Protein AF-A0A7S2K5E0-F1 (afdb_monomer_lite)

Secondary structure (DSSP, 8-state):
-HHHHHHHHHHHHHHHHHHHHHHSSSS-------SSS----------HHHHHHHHHHHHHHHHHHHHHHHHHHHHHHH--GGGHHHHHHHHHHHHHHHHHHT-HHHHHHHHHHHHHHHHHHHHTT-

Sequence (126 aa):
DMEEKRRKSTQLRETFAIEEAKNEDTADMNDSEGTKSILKNKNSLPPVKKEEEEIKSRKHYLFAVSAFQTARGVYEKLNKKEYEDELADVLHHLGICNKALGNRKEALQFFEQELKMISKMRKEGR

Structure (mmCIF, N/CA/C/O backbone):
data_AF-A0A7S2K5E0-F1
#
_entry.id   AF-A0A7S2K5E0-F1
#
loop_
_atom_site.group_PDB
_atom_site.id
_atom_site.type_symbol
_atom_site.label_atom_id
_atom_site.label_alt_id
_atom_site.label_comp_id
_atom_site.label_asym_id
_atom_site.label_entity_id
_atom_site.label_seq_id
_atom_site.pdbx_PDB_ins_code
_atom_site.Cartn_x
_atom_site.Cartn_y
_atom_site.Cartn_z
_atom_site.occupancy
_atom_site.B_iso_or_equiv
_atom_site.auth_seq_id
_atom_site.auth_comp_id
_atom_site.auth_asym_id
_atom_site.auth_atom_id
_atom_site.pdbx_PDB_model_num
ATOM 1 N N . ASP A 1 1 ? 6.535 -2.870 39.404 1.00 53.56 1 ASP A N 1
ATOM 2 C CA . ASP A 1 1 ? 5.125 -2.981 39.790 1.00 53.56 1 ASP A CA 1
ATOM 3 C C . ASP A 1 1 ? 4.257 -3.194 38.547 1.00 53.56 1 ASP A C 1
ATOM 5 O O . ASP A 1 1 ? 4.313 -2.399 37.612 1.00 53.56 1 ASP A O 1
ATOM 9 N N . MET A 1 2 ? 3.582 -4.341 38.451 1.00 45.28 2 MET A N 1
ATOM 10 C CA . MET A 1 2 ? 2.801 -4.739 37.264 1.00 45.28 2 MET A CA 1
ATOM 11 C C . MET A 1 2 ? 1.411 -4.097 37.245 1.00 45.28 2 MET A C 1
ATOM 13 O O . MET A 1 2 ? 0.811 -3.949 36.178 1.00 45.28 2 MET A O 1
ATOM 17 N N . GLU A 1 3 ? 0.913 -3.694 38.411 1.00 54.16 3 GLU A N 1
ATOM 18 C CA . GLU A 1 3 ? -0.410 -3.101 38.561 1.00 54.16 3 GLU A CA 1
ATOM 19 C C . GLU A 1 3 ? -0.418 -1.651 38.068 1.00 54.16 3 GLU A C 1
ATOM 21 O O . GLU A 1 3 ? -1.317 -1.240 37.335 1.00 54.16 3 GLU A O 1
ATOM 26 N N . GLU A 1 4 ? 0.659 -0.913 38.336 1.00 51.38 4 GLU A N 1
ATOM 27 C CA . GLU A 1 4 ? 0.853 0.449 37.841 1.00 51.38 4 GLU A CA 1
ATOM 28 C C . GLU A 1 4 ? 0.962 0.501 36.306 1.00 51.38 4 GLU A C 1
ATOM 30 O O . GLU A 1 4 ? 0.393 1.384 35.663 1.00 51.38 4 GLU A O 1
ATOM 35 N N . LYS A 1 5 ? 1.616 -0.495 35.687 1.00 54.84 5 LYS A N 1
ATOM 36 C CA . LYS A 1 5 ? 1.680 -0.623 34.219 1.00 54.84 5 LYS A CA 1
ATOM 37 C C . LYS A 1 5 ? 0.312 -0.913 33.603 1.00 54.84 5 LYS A C 1
ATOM 39 O O . LYS A 1 5 ? 0.008 -0.393 32.531 1.00 54.84 5 LYS A O 1
ATOM 44 N N . ARG A 1 6 ? -0.522 -1.719 34.272 1.00 55.91 6 ARG A N 1
ATOM 45 C CA . ARG A 1 6 ? -1.898 -1.986 33.828 1.00 55.91 6 ARG A CA 1
ATOM 46 C C . ARG A 1 6 ? -2.766 -0.740 33.953 1.00 55.91 6 ARG A C 1
ATOM 48 O O . ARG A 1 6 ? -3.415 -0.388 32.979 1.00 55.91 6 ARG A O 1
ATOM 55 N N . ARG A 1 7 ? -2.699 -0.028 35.082 1.00 58.78 7 ARG A N 1
ATOM 56 C CA . ARG A 1 7 ? -3.445 1.225 35.294 1.00 58.78 7 ARG A CA 1
ATOM 57 C C . ARG A 1 7 ? -3.078 2.295 34.264 1.00 58.78 7 ARG A C 1
ATOM 59 O O . ARG A 1 7 ? -3.975 2.854 33.644 1.00 58.78 7 ARG A O 1
ATOM 66 N N . LYS A 1 8 ? -1.781 2.499 34.000 1.00 55.72 8 LYS A N 1
ATOM 67 C CA . LYS A 1 8 ? -1.308 3.443 32.969 1.00 55.72 8 LYS A CA 1
ATOM 68 C C . LYS A 1 8 ? -1.747 3.038 31.557 1.00 55.72 8 LYS A C 1
ATOM 70 O O . LYS A 1 8 ? -2.095 3.901 30.764 1.00 55.72 8 LYS A O 1
ATOM 75 N N . SER A 1 9 ? -1.777 1.739 31.250 1.00 47.28 9 SER A N 1
ATOM 76 C CA . SER A 1 9 ? -2.255 1.218 29.958 1.00 47.28 9 SER A CA 1
ATOM 77 C C . SER A 1 9 ? -3.765 1.407 29.766 1.00 47.28 9 SER A C 1
ATOM 79 O O . SER A 1 9 ? -4.208 1.773 28.680 1.00 47.28 9 SER A O 1
ATOM 81 N N . THR A 1 10 ? -4.559 1.204 30.822 1.00 59.25 10 THR A N 1
ATOM 82 C CA . THR A 1 10 ? -6.009 1.435 30.794 1.00 59.25 10 THR A CA 1
ATOM 83 C C . THR A 1 10 ? -6.329 2.920 30.652 1.00 59.25 10 THR A C 1
ATOM 85 O O . THR A 1 10 ? -7.099 3.280 29.768 1.00 59.25 10 THR A O 1
ATOM 88 N N . GLN A 1 11 ? -5.663 3.787 31.424 1.00 55.34 11 GLN A N 1
ATOM 89 C CA . GLN A 1 11 ? -5.822 5.239 31.293 1.00 55.34 11 GLN A CA 1
ATOM 90 C C . GLN A 1 11 ? -5.450 5.734 29.895 1.00 55.34 11 GLN A C 1
ATOM 92 O O . GLN A 1 11 ? -6.184 6.534 29.331 1.00 55.34 11 GLN A O 1
ATOM 97 N N . LEU A 1 12 ? -4.371 5.215 29.301 1.00 55.44 12 LEU A N 1
ATOM 98 C CA . LEU A 1 12 ? -3.960 5.607 27.952 1.00 55.44 12 LEU A CA 1
ATOM 99 C C . LEU A 1 12 ? -4.987 5.197 26.880 1.00 55.44 12 LEU A C 1
ATOM 101 O O . LEU A 1 12 ? -5.172 5.913 25.901 1.00 55.44 12 LEU A O 1
ATOM 105 N N . ARG A 1 13 ? -5.672 4.060 27.063 1.00 56.97 13 ARG A N 1
ATOM 106 C CA . ARG A 1 13 ? -6.759 3.613 26.174 1.00 56.97 13 ARG A CA 1
ATOM 107 C C . ARG A 1 13 ? -8.009 4.470 26.317 1.00 56.97 13 ARG A C 1
ATOM 109 O O . ARG A 1 13 ? -8.598 4.838 25.307 1.00 56.97 13 ARG A O 1
ATOM 116 N N . GLU A 1 14 ? -8.390 4.794 27.549 1.00 56.41 14 GLU A N 1
ATOM 117 C CA . GLU A 1 14 ? -9.536 5.664 27.827 1.00 56.41 14 GLU A CA 1
ATOM 118 C C . GLU A 1 14 ? -9.317 7.064 27.247 1.00 56.41 14 GLU A C 1
ATOM 120 O O . GLU A 1 14 ? -10.219 7.616 26.623 1.00 56.41 14 GLU A O 1
ATOM 125 N N . THR A 1 15 ? -8.103 7.615 27.361 1.00 50.72 15 THR A N 1
ATOM 126 C CA . THR A 1 15 ? -7.785 8.921 26.771 1.00 50.72 15 THR A CA 1
ATOM 127 C C . THR A 1 15 ? -7.820 8.895 25.246 1.00 50.72 15 THR A C 1
ATOM 129 O O . THR A 1 15 ? -8.366 9.819 24.655 1.00 50.72 15 THR A O 1
ATOM 132 N N . PHE A 1 16 ? -7.311 7.831 24.610 1.00 50.41 16 PHE A N 1
ATOM 133 C CA . PHE A 1 16 ? -7.301 7.712 23.145 1.00 50.41 16 PHE A CA 1
ATOM 134 C C . PHE A 1 16 ? -8.718 7.581 22.567 1.00 50.41 16 PHE A C 1
ATOM 136 O O . PHE A 1 16 ? -9.036 8.214 21.566 1.00 50.41 16 PHE A O 1
ATOM 143 N N . ALA A 1 17 ? -9.593 6.821 23.235 1.00 48.25 17 ALA A N 1
ATOM 144 C CA . ALA A 1 17 ? -10.988 6.664 22.824 1.00 48.25 17 ALA A CA 1
ATOM 145 C C . ALA A 1 17 ? -11.789 7.975 22.944 1.00 48.25 17 ALA A C 1
ATOM 147 O O . ALA A 1 17 ? -12.656 8.257 22.120 1.00 48.25 17 ALA A O 1
ATOM 148 N N . ILE A 1 18 ? -11.483 8.803 23.951 1.00 50.62 18 ILE A N 1
ATOM 149 C CA . ILE A 1 18 ? -12.100 10.129 24.114 1.00 50.62 18 ILE A CA 1
ATOM 150 C C . ILE A 1 18 ? -11.583 11.116 23.054 1.00 50.62 18 ILE A C 1
ATOM 152 O O . ILE A 1 18 ? -12.321 12.013 22.648 1.00 50.62 18 ILE A O 1
ATOM 156 N N . GLU A 1 19 ? -10.334 10.976 22.608 1.00 43.81 19 GLU A N 1
ATOM 157 C CA . GLU A 1 19 ? -9.744 11.825 21.568 1.00 43.81 19 GLU A CA 1
ATOM 158 C C . GLU A 1 19 ? -10.270 11.473 20.165 1.00 43.81 19 GLU A C 1
ATOM 160 O O . GLU A 1 19 ? -10.567 12.379 19.389 1.00 43.81 19 GLU A O 1
ATOM 165 N N . GLU A 1 20 ? -10.485 10.185 19.868 1.00 51.53 20 GLU A N 1
ATOM 166 C CA . GLU A 1 20 ? -11.162 9.740 18.636 1.00 51.53 20 GLU A CA 1
ATOM 167 C C . GLU A 1 20 ? -12.619 10.225 18.585 1.00 51.53 20 GLU 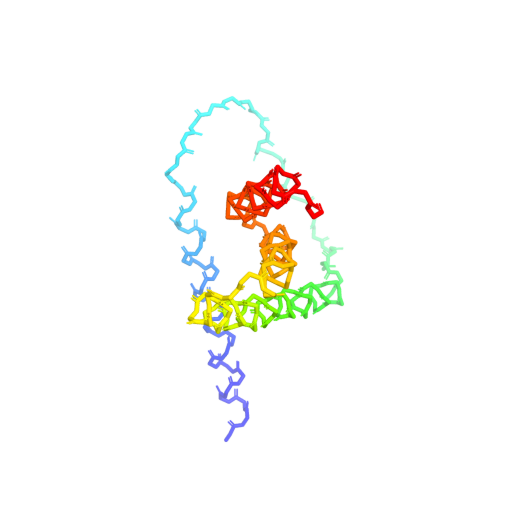A C 1
ATOM 169 O O . GLU A 1 20 ? -13.027 10.810 17.585 1.00 51.53 20 GLU A O 1
ATOM 174 N N . ALA A 1 21 ? -13.372 10.106 19.685 1.00 47.84 21 ALA A N 1
ATOM 175 C CA . ALA A 1 21 ? -14.769 10.548 19.738 1.00 47.84 21 ALA A CA 1
ATOM 176 C C . ALA A 1 21 ? -14.947 12.072 19.582 1.00 47.84 21 ALA A C 1
ATOM 178 O O . ALA A 1 21 ? -15.992 12.528 19.132 1.00 47.84 21 ALA A O 1
ATOM 179 N N . LYS A 1 22 ? -13.936 12.878 19.936 1.00 46.06 22 LYS A N 1
ATOM 180 C CA . LYS A 1 22 ? -13.970 14.344 19.761 1.00 46.06 22 LYS A CA 1
ATOM 181 C C . LYS A 1 22 ? -13.600 14.801 18.350 1.00 46.06 22 LYS A C 1
ATOM 183 O O . LYS A 1 22 ? -13.886 15.943 18.003 1.00 46.06 22 LYS A O 1
ATOM 188 N N . ASN A 1 23 ? -12.977 13.935 17.552 1.00 42.44 23 ASN A N 1
ATOM 189 C CA . ASN A 1 23 ? -12.587 14.238 16.175 1.00 42.44 23 ASN A CA 1
ATOM 190 C C . ASN A 1 23 ? -13.657 13.841 15.141 1.00 42.44 23 ASN A C 1
ATOM 192 O O . ASN A 1 23 ? -13.504 14.172 13.967 1.00 42.44 23 ASN A O 1
ATOM 196 N N . GLU A 1 24 ? -14.743 13.177 15.554 1.00 43.94 24 GLU A N 1
ATOM 197 C CA . GLU A 1 24 ? -15.856 12.786 14.671 1.00 43.94 24 GLU A CA 1
ATOM 198 C C . GLU A 1 24 ? -16.996 13.827 14.590 1.00 43.94 24 GLU A C 1
ATOM 200 O O . GLU A 1 24 ? -17.890 13.683 13.762 1.00 43.94 24 GLU A O 1
ATOM 205 N N . ASP A 1 25 ? -16.941 14.926 15.355 1.00 44.16 25 ASP A N 1
ATOM 206 C CA . ASP A 1 25 ? -18.032 15.919 15.441 1.00 44.16 25 ASP A CA 1
ATOM 207 C C . ASP A 1 25 ? -17.967 17.088 14.426 1.00 44.16 25 ASP A C 1
ATOM 209 O O . ASP A 1 25 ? -18.743 18.041 14.527 1.00 44.16 25 ASP A O 1
ATOM 213 N N . THR A 1 26 ? -17.105 17.052 13.401 1.00 42.88 26 THR A N 1
ATOM 214 C CA . THR A 1 26 ? -17.128 18.072 12.328 1.00 42.88 26 THR A CA 1
ATOM 215 C C . THR A 1 26 ? -16.956 17.489 10.925 1.00 42.88 26 THR A C 1
ATOM 217 O O . THR A 1 26 ? -15.913 17.678 10.303 1.00 42.88 26 THR A O 1
ATOM 220 N N . ALA A 1 27 ? -17.986 16.823 10.398 1.00 41.47 27 ALA A N 1
ATOM 221 C CA . ALA A 1 27 ? -18.326 16.885 8.971 1.00 41.47 27 ALA A CA 1
ATOM 222 C C . ALA A 1 27 ? -19.726 16.300 8.704 1.00 41.47 27 ALA A C 1
ATOM 224 O O . ALA A 1 27 ? -19.941 15.098 8.808 1.00 41.47 27 ALA A O 1
ATOM 225 N N . ASP A 1 28 ? -20.619 17.200 8.295 1.00 37.59 28 ASP A N 1
ATOM 226 C CA . ASP A 1 28 ? -21.833 16.997 7.500 1.00 37.59 28 ASP A CA 1
ATOM 227 C C . ASP A 1 28 ? -23.078 16.341 8.130 1.00 37.59 28 ASP A C 1
ATOM 229 O O . ASP A 1 28 ? -23.271 15.128 8.191 1.00 37.59 28 ASP A O 1
ATOM 233 N N . MET A 1 29 ? -24.012 17.237 8.470 1.00 37.69 29 MET A N 1
ATOM 234 C CA . MET A 1 29 ? -25.457 17.020 8.442 1.00 37.69 29 MET A CA 1
ATOM 235 C C . MET A 1 29 ? -25.905 16.462 7.079 1.00 37.69 29 MET A C 1
ATOM 237 O O . MET A 1 29 ? -25.636 17.085 6.055 1.00 37.69 29 MET A O 1
ATOM 241 N N . ASN A 1 30 ? -26.680 15.373 7.070 1.00 34.84 30 ASN A N 1
ATOM 242 C CA . ASN A 1 30 ? -28.021 15.373 6.468 1.00 34.84 30 ASN A CA 1
ATOM 243 C C . ASN A 1 30 ? -28.783 14.058 6.715 1.00 34.84 30 ASN A C 1
ATOM 245 O O . ASN A 1 30 ? -28.285 12.962 6.483 1.00 34.84 30 ASN A O 1
ATOM 249 N N . ASP A 1 31 ? -30.035 14.263 7.120 1.00 35.00 31 ASP A N 1
ATOM 250 C CA . ASP A 1 31 ? -31.205 13.392 7.049 1.00 35.00 31 ASP A CA 1
ATOM 251 C C . ASP A 1 31 ? -31.417 12.221 8.033 1.00 35.00 31 ASP A C 1
ATOM 253 O O . ASP A 1 31 ? -30.812 11.156 7.985 1.00 35.00 31 ASP A O 1
ATOM 257 N N . SER A 1 32 ? -32.501 12.429 8.795 1.00 34.16 32 SER A N 1
ATOM 258 C CA . SER A 1 32 ? -33.546 11.457 9.140 1.00 34.16 32 SER A CA 1
ATOM 259 C C . SER A 1 32 ? -33.400 10.665 10.448 1.00 34.16 32 SER A C 1
ATOM 261 O O . SER A 1 32 ? -32.820 9.589 10.525 1.00 34.16 32 SER A O 1
ATOM 263 N N . GLU A 1 33 ? -34.014 11.230 11.495 1.00 38.94 33 GLU A N 1
ATOM 264 C CA . GLU A 1 33 ? -34.925 10.565 12.452 1.00 38.94 33 GLU A CA 1
ATOM 265 C C . GLU A 1 33 ? -34.545 9.207 13.093 1.00 38.94 33 GLU A C 1
ATOM 267 O O . GLU A 1 33 ? -35.415 8.494 13.587 1.00 38.94 33 GLU A O 1
ATOM 272 N N . GLY A 1 34 ? -33.264 8.846 13.185 1.00 32.41 34 GLY A N 1
ATOM 273 C CA . GLY A 1 34 ? -32.860 7.540 13.729 1.00 32.41 34 GLY A CA 1
ATOM 274 C C . GLY A 1 34 ? -32.524 7.467 15.226 1.00 32.41 34 GLY A C 1
ATOM 275 O O . GLY A 1 34 ? -32.527 6.380 15.796 1.00 32.41 34 GLY A O 1
ATOM 276 N N . THR A 1 35 ? -32.203 8.574 15.904 1.00 35.72 35 THR A N 1
ATOM 277 C CA . THR A 1 35 ? -31.390 8.487 17.143 1.00 35.72 35 THR A CA 1
ATOM 278 C C . THR A 1 35 ? -32.103 8.843 18.452 1.00 35.72 35 THR A C 1
ATOM 280 O O . THR A 1 35 ? -31.462 8.920 19.499 1.00 35.72 35 THR A O 1
ATOM 283 N N . LYS A 1 36 ? -33.438 8.987 18.460 1.00 41.94 36 LYS A N 1
ATOM 284 C CA . LYS A 1 36 ? -34.222 9.243 19.696 1.00 41.94 36 LYS A CA 1
ATOM 285 C C . LYS A 1 36 ? -34.7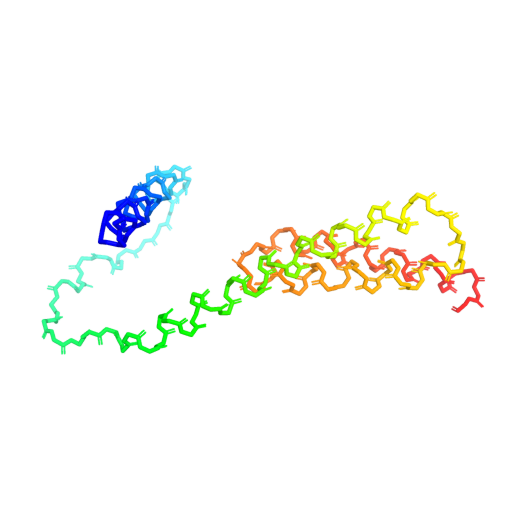89 8.002 20.405 1.00 41.94 36 LYS A C 1
ATOM 287 O O . LYS A 1 36 ? -35.517 8.119 21.387 1.00 41.94 36 LYS A O 1
ATOM 292 N N . SER A 1 37 ? -34.425 6.800 19.984 1.00 39.38 37 SER A N 1
ATOM 293 C CA . SER A 1 37 ? -34.658 5.551 20.721 1.00 39.38 37 SER A CA 1
ATOM 294 C C . SER A 1 37 ? -33.514 4.628 20.333 1.00 39.38 37 SER A C 1
ATOM 296 O O . SER A 1 37 ? -33.371 4.312 19.167 1.00 39.38 37 SER A O 1
ATOM 298 N N . ILE A 1 38 ? -32.587 4.252 21.208 1.00 40.97 38 ILE A N 1
ATOM 299 C CA . ILE A 1 38 ? -32.745 3.137 22.145 1.00 40.97 38 ILE A CA 1
AT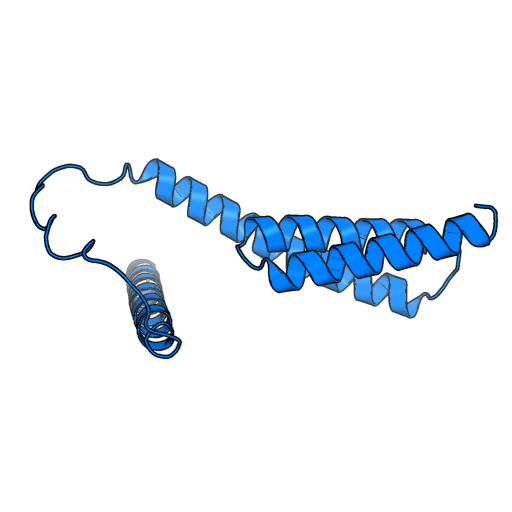OM 300 C C . ILE A 1 38 ? -31.675 3.329 23.245 1.00 40.97 38 ILE A C 1
ATOM 302 O O . ILE A 1 38 ? -30.637 2.682 23.276 1.00 40.97 38 ILE A O 1
ATOM 306 N N . LEU A 1 39 ? -31.926 4.233 24.197 1.00 38.81 39 LEU A N 1
ATOM 307 C CA . LEU A 1 39 ? -31.444 4.048 25.569 1.00 38.81 39 LEU A CA 1
ATOM 308 C C . LEU A 1 39 ? -32.480 3.168 26.268 1.00 38.81 39 LEU A C 1
ATOM 310 O O . LEU A 1 39 ? -33.417 3.693 26.863 1.00 38.81 39 LEU A O 1
ATOM 314 N N . LYS A 1 40 ? -32.365 1.843 26.125 1.00 42.78 40 LYS A N 1
ATOM 315 C CA . LYS A 1 40 ? -33.042 0.820 26.951 1.00 42.78 40 LYS A CA 1
ATOM 316 C C . LYS A 1 40 ? -32.631 -0.579 26.473 1.00 42.78 40 LYS A C 1
ATOM 318 O O . LYS A 1 40 ? -33.365 -1.216 25.734 1.00 42.78 40 LYS A O 1
ATOM 323 N N . ASN A 1 41 ? -31.486 -1.078 26.935 1.00 33.69 41 ASN A N 1
ATOM 324 C CA . ASN A 1 41 ? -31.425 -2.450 27.444 1.00 33.69 41 ASN A CA 1
ATOM 325 C C . ASN A 1 41 ? -30.197 -2.628 28.348 1.00 33.69 41 ASN A C 1
ATOM 327 O O . ASN A 1 41 ? -29.055 -2.572 27.902 1.00 33.69 41 ASN A O 1
ATOM 331 N N . LYS A 1 42 ? -30.460 -2.806 29.642 1.00 46.47 42 LYS A N 1
ATOM 332 C CA . LYS A 1 42 ? -29.487 -3.206 30.657 1.00 46.47 42 LYS A CA 1
ATOM 333 C C . LYS A 1 42 ? -29.325 -4.729 30.526 1.00 46.47 42 LYS A C 1
ATOM 335 O O . LYS A 1 42 ? -30.334 -5.420 30.570 1.00 46.47 42 LYS A O 1
ATOM 340 N N . ASN A 1 43 ? -28.089 -5.224 30.421 1.00 39.62 43 ASN A N 1
ATOM 341 C CA . ASN A 1 43 ? -27.680 -6.647 30.463 1.00 39.62 43 ASN A CA 1
ATOM 342 C C . ASN A 1 43 ? -27.528 -7.418 29.135 1.00 39.62 43 ASN A C 1
ATOM 344 O O . ASN A 1 43 ? -28.001 -8.543 29.002 1.00 39.62 43 ASN A O 1
ATOM 348 N N . SER A 1 44 ? -26.685 -6.926 28.231 1.00 42.59 44 SER A N 1
ATOM 349 C CA . SER A 1 44 ? -25.752 -7.834 27.553 1.00 42.59 44 SER A CA 1
ATOM 350 C C . SER A 1 44 ? -24.395 -7.151 27.462 1.00 42.59 44 SER A C 1
ATOM 352 O O . SER A 1 44 ? -24.212 -6.257 26.638 1.00 42.59 44 SER A O 1
ATOM 354 N N . LEU A 1 45 ? -23.447 -7.536 28.323 1.00 42.41 45 LEU A N 1
ATOM 355 C CA . LEU A 1 45 ? -22.042 -7.254 28.031 1.00 42.41 45 LEU A CA 1
ATOM 356 C C . LEU A 1 45 ? -21.775 -7.799 26.615 1.00 42.41 45 LEU A C 1
ATOM 358 O O . LEU A 1 45 ? -22.112 -8.967 26.374 1.00 42.41 45 LEU A O 1
ATOM 362 N N . PRO A 1 46 ? -21.194 -7.026 25.679 1.00 46.12 46 PRO A N 1
ATOM 363 C CA . PRO A 1 46 ? -20.600 -7.648 24.506 1.00 46.12 46 PRO A CA 1
ATOM 364 C C . PRO A 1 46 ? -19.616 -8.708 25.029 1.00 46.12 46 PRO A C 1
ATOM 366 O O . PRO A 1 46 ? -18.917 -8.459 26.016 1.00 46.12 46 PRO A O 1
ATOM 369 N N . PRO A 1 47 ? -19.621 -9.938 24.488 1.00 46.41 47 PRO A N 1
ATOM 370 C CA . PRO A 1 47 ? -18.802 -11.001 25.042 1.00 46.41 47 PRO A CA 1
ATOM 371 C C . PRO A 1 47 ? -17.345 -10.563 24.913 1.00 46.41 47 PRO A C 1
ATOM 373 O O . PRO A 1 47 ? -16.835 -10.485 23.802 1.00 46.41 47 PRO A O 1
ATOM 376 N N . VAL A 1 48 ? -16.692 -10.292 26.044 1.00 51.06 48 VAL A N 1
ATOM 377 C CA . VAL A 1 48 ? -15.304 -9.800 26.171 1.00 51.06 48 VAL A CA 1
ATOM 378 C C . VAL A 1 48 ? -14.324 -10.557 25.257 1.00 51.06 48 VAL A C 1
ATOM 380 O O . VAL A 1 48 ? -13.374 -9.990 24.737 1.00 51.06 48 VAL A O 1
ATOM 383 N N . LYS A 1 49 ? -14.616 -11.831 24.963 1.00 51.78 49 LYS A N 1
ATOM 384 C CA . LYS A 1 49 ? -13.884 -12.670 24.002 1.00 51.78 49 LYS A CA 1
ATOM 385 C C . LYS A 1 49 ? -13.848 -12.114 22.571 1.00 51.78 49 LYS A C 1
ATOM 387 O O . LYS A 1 49 ? -12.802 -12.173 21.940 1.00 51.78 49 LYS A O 1
ATOM 392 N N . LYS A 1 50 ? -14.959 -11.572 22.060 1.00 53.81 50 LYS A N 1
ATOM 393 C CA . LYS A 1 50 ? -15.014 -10.973 20.713 1.00 53.81 50 LYS A CA 1
ATOM 394 C C . LYS A 1 50 ? -14.152 -9.716 20.634 1.00 53.81 50 LYS A C 1
ATOM 396 O O . LYS A 1 50 ? -13.449 -9.525 19.652 1.00 53.81 50 LYS A O 1
ATOM 401 N N . GLU A 1 51 ? -14.164 -8.907 21.689 1.00 55.50 51 GLU A N 1
ATOM 402 C CA . GLU A 1 51 ? -13.363 -7.685 21.773 1.00 55.50 51 GLU A CA 1
ATOM 403 C C . GLU A 1 51 ? -11.863 -8.001 21.911 1.00 55.50 51 GLU A C 1
ATOM 405 O O . GLU A 1 51 ? -11.026 -7.390 21.250 1.00 55.50 51 GLU A O 1
ATOM 410 N N . GLU A 1 52 ? -11.495 -9.015 22.701 1.00 61.75 52 GLU A N 1
ATOM 411 C CA . GLU A 1 52 ? -10.110 -9.491 22.791 1.00 61.75 52 GLU A CA 1
ATOM 412 C C . GLU A 1 52 ? -9.589 -10.049 21.458 1.00 61.75 52 GLU A C 1
ATOM 414 O O . GLU A 1 52 ? -8.450 -9.761 21.075 1.00 61.75 52 GLU A O 1
ATOM 419 N N . GLU A 1 53 ? -10.407 -10.820 20.737 1.00 61.72 53 GLU A N 1
ATOM 420 C CA . GLU A 1 53 ? -10.081 -11.341 19.405 1.00 61.72 53 GLU A CA 1
ATOM 421 C C . GLU A 1 53 ? -9.939 -10.221 18.371 1.00 61.72 53 GLU A C 1
ATOM 423 O O . GLU A 1 53 ? -9.001 -10.244 17.571 1.00 61.72 53 GLU A O 1
ATOM 428 N N . GLU A 1 54 ? -10.801 -9.209 18.422 1.00 68.75 54 GLU A N 1
ATOM 429 C CA . GLU A 1 54 ? -10.749 -8.039 17.548 1.00 68.75 54 GLU A CA 1
ATOM 430 C C . GLU A 1 54 ? -9.507 -7.182 17.819 1.00 68.75 54 GLU A C 1
ATOM 432 O O . GLU A 1 54 ? -8.751 -6.872 16.896 1.00 68.75 54 GLU A O 1
ATOM 437 N N . ILE A 1 55 ? -9.210 -6.880 19.087 1.00 71.62 55 ILE A N 1
ATOM 438 C CA . ILE A 1 55 ? -7.986 -6.170 19.488 1.00 71.62 55 ILE A CA 1
ATOM 439 C C . ILE A 1 55 ? -6.750 -6.962 19.059 1.00 71.62 55 ILE A C 1
ATOM 441 O O . ILE A 1 55 ? -5.768 -6.382 18.583 1.00 71.62 55 ILE A O 1
ATOM 445 N N . LYS A 1 56 ? -6.770 -8.288 19.236 1.00 74.38 56 LYS A N 1
ATOM 446 C CA . LYS A 1 56 ? -5.688 -9.163 18.788 1.00 74.38 56 LYS A CA 1
ATOM 447 C C . LYS A 1 56 ? -5.540 -9.057 17.274 1.00 74.38 56 LYS A C 1
ATOM 449 O O . LYS A 1 56 ? -4.438 -8.773 16.818 1.00 74.38 56 LYS A O 1
ATOM 454 N N . SER A 1 57 ? -6.616 -9.212 16.511 1.00 80.38 57 SER A N 1
ATOM 455 C CA . SER A 1 57 ? -6.615 -9.119 15.049 1.00 80.38 57 SER A CA 1
ATOM 456 C C . SER A 1 57 ? -6.077 -7.767 14.562 1.00 80.38 57 SER A C 1
ATOM 458 O O . SER A 1 57 ? -5.116 -7.720 13.792 1.00 80.38 57 SER A O 1
ATOM 460 N N . ARG A 1 58 ? -6.572 -6.659 15.127 1.00 82.25 58 ARG A N 1
ATOM 461 C CA . ARG A 1 58 ? -6.118 -5.292 14.825 1.00 82.25 58 ARG A CA 1
ATOM 462 C C . ARG A 1 58 ? -4.619 -5.114 15.076 1.00 82.25 58 ARG A C 1
ATOM 464 O O . ARG A 1 58 ? -3.917 -4.559 14.234 1.00 82.25 58 ARG A O 1
ATOM 471 N N . LYS A 1 59 ? -4.090 -5.640 16.189 1.00 88.00 59 LYS A N 1
ATOM 472 C CA . LYS A 1 59 ? -2.641 -5.618 16.471 1.00 88.00 59 LYS A CA 1
ATOM 473 C C . LYS A 1 59 ? -1.820 -6.386 15.433 1.00 88.00 59 LYS A C 1
ATOM 475 O O . LYS A 1 59 ? -0.743 -5.919 15.073 1.00 88.00 59 LYS A O 1
ATOM 480 N N . HIS A 1 60 ? -2.307 -7.532 14.953 1.00 88.19 60 HIS A N 1
ATOM 481 C CA . HIS A 1 60 ? -1.602 -8.301 13.921 1.00 88.19 60 HIS A CA 1
ATOM 482 C C . HIS A 1 60 ? -1.552 -7.527 12.602 1.00 88.19 60 HIS A C 1
ATOM 484 O O . HIS A 1 60 ? -0.491 -7.463 11.987 1.00 88.19 60 HIS A O 1
ATOM 490 N N . TYR A 1 61 ? -2.647 -6.870 12.209 1.00 87.75 61 TYR A N 1
ATOM 491 C CA . TYR A 1 61 ? -2.654 -6.032 11.010 1.00 87.75 61 TYR A CA 1
ATOM 492 C C . TYR A 1 61 ? -1.727 -4.820 11.129 1.00 87.75 61 TYR A C 1
ATOM 494 O O . TYR A 1 61 ? -1.008 -4.525 10.182 1.00 87.75 61 TYR A O 1
ATOM 502 N N . LEU A 1 62 ? -1.669 -4.151 12.286 1.00 89.06 62 LEU A N 1
ATOM 503 C CA . LEU A 1 62 ? -0.722 -3.046 12.502 1.00 89.06 62 LEU A CA 1
ATOM 504 C C . LEU A 1 62 ? 0.737 -3.504 12.379 1.00 89.06 62 LEU A C 1
ATOM 506 O O . LEU A 1 62 ? 1.550 -2.837 11.737 1.00 89.06 62 LEU A O 1
ATOM 510 N N . PHE A 1 63 ? 1.064 -4.661 12.959 1.00 92.12 63 PHE A N 1
ATOM 511 C CA . PHE A 1 63 ? 2.392 -5.254 12.823 1.00 92.12 63 PHE A CA 1
ATOM 512 C C . PHE A 1 63 ? 2.708 -5.601 11.361 1.00 92.12 63 PHE A C 1
ATOM 514 O O . PHE A 1 63 ? 3.788 -5.276 10.870 1.00 92.12 63 PHE A O 1
ATOM 521 N N . ALA A 1 64 ? 1.747 -6.191 10.645 1.00 89.56 64 ALA A N 1
ATOM 522 C CA . ALA A 1 64 ? 1.886 -6.514 9.230 1.00 89.56 64 ALA A CA 1
ATOM 523 C C . ALA A 1 64 ? 2.119 -5.258 8.375 1.00 89.56 64 ALA A C 1
ATOM 525 O O . ALA A 1 64 ? 3.041 -5.244 7.565 1.00 89.56 64 ALA A O 1
ATOM 526 N N . VAL A 1 65 ? 1.364 -4.174 8.600 1.00 93.31 65 VAL A N 1
ATOM 527 C CA . VAL A 1 65 ? 1.579 -2.891 7.905 1.00 93.31 65 VAL A CA 1
ATOM 528 C C . VAL A 1 65 ? 3.014 -2.401 8.093 1.00 93.31 65 VAL A C 1
ATOM 530 O O . VAL A 1 65 ? 3.663 -2.046 7.113 1.00 93.31 65 VAL A O 1
ATOM 533 N N . SER A 1 66 ? 3.541 -2.426 9.319 1.00 92.94 66 SER A N 1
ATOM 534 C CA . SER A 1 66 ? 4.922 -2.004 9.590 1.00 92.94 66 SER A CA 1
ATOM 535 C C . SER A 1 66 ? 5.961 -2.882 8.877 1.00 92.94 66 SER A C 1
ATOM 537 O O . SER A 1 66 ? 6.919 -2.365 8.289 1.00 92.94 66 SER A O 1
ATOM 539 N N . ALA A 1 67 ? 5.754 -4.202 8.868 1.00 93.00 67 ALA A N 1
ATOM 540 C CA . ALA A 1 67 ? 6.630 -5.137 8.170 1.00 93.00 67 ALA A CA 1
ATOM 541 C C . ALA A 1 67 ? 6.626 -4.891 6.651 1.00 93.00 67 ALA A C 1
ATOM 543 O O . ALA A 1 67 ? 7.688 -4.762 6.040 1.00 93.00 67 ALA A O 1
ATOM 544 N N . PHE A 1 68 ? 5.445 -4.742 6.047 1.00 93.69 68 PHE A N 1
ATOM 545 C CA . PHE A 1 68 ? 5.313 -4.494 4.612 1.00 93.69 68 PHE A CA 1
ATOM 546 C C . PHE A 1 68 ? 5.811 -3.105 4.198 1.00 93.69 68 PHE A C 1
ATOM 548 O O . PHE A 1 68 ? 6.417 -2.975 3.140 1.00 93.69 68 PHE A O 1
ATOM 555 N N . GLN A 1 69 ? 5.653 -2.073 5.031 1.00 93.38 69 GLN A N 1
ATOM 556 C CA . GLN A 1 69 ? 6.254 -0.757 4.776 1.00 93.38 69 GLN A CA 1
ATOM 557 C C . GLN A 1 69 ? 7.785 -0.820 4.767 1.00 93.38 69 GLN A C 1
ATOM 559 O O . GLN A 1 69 ? 8.425 -0.224 3.899 1.00 93.38 69 GLN A O 1
ATOM 564 N N . THR A 1 70 ? 8.372 -1.581 5.694 1.00 93.94 70 THR A N 1
ATOM 565 C CA . THR A 1 70 ? 9.818 -1.838 5.710 1.00 93.94 70 THR A CA 1
ATOM 566 C C . THR A 1 70 ? 10.257 -2.565 4.440 1.00 93.94 70 THR A C 1
ATOM 568 O O . THR A 1 70 ? 11.203 -2.129 3.785 1.00 93.94 70 THR A O 1
ATOM 571 N N . ALA A 1 71 ? 9.545 -3.630 4.056 1.00 92.19 71 ALA A N 1
ATOM 572 C CA . ALA A 1 71 ? 9.826 -4.386 2.837 1.00 92.19 71 ALA A CA 1
ATOM 573 C C . ALA A 1 71 ? 9.731 -3.504 1.583 1.00 92.19 71 ALA A C 1
ATOM 575 O O . ALA A 1 71 ? 10.641 -3.517 0.755 1.00 92.19 71 ALA A O 1
ATOM 576 N N . ARG A 1 72 ? 8.694 -2.660 1.488 1.00 92.31 72 ARG A N 1
ATOM 577 C CA . ARG A 1 72 ? 8.526 -1.694 0.395 1.00 92.31 72 ARG A CA 1
ATOM 578 C C . ARG A 1 72 ? 9.754 -0.801 0.257 1.00 92.31 72 ARG A C 1
ATOM 580 O O . ARG A 1 72 ? 10.310 -0.697 -0.828 1.00 92.31 72 ARG A O 1
ATOM 587 N N . GLY A 1 73 ? 10.223 -0.224 1.364 1.00 91.62 73 GLY A N 1
ATOM 588 C CA . GLY A 1 73 ? 11.404 0.640 1.364 1.00 91.62 73 GLY A CA 1
ATOM 589 C C . GLY A 1 73 ? 12.700 -0.077 0.964 1.00 91.62 73 GLY A C 1
ATOM 590 O O . GLY A 1 73 ? 13.612 0.562 0.442 1.00 91.62 73 GLY A O 1
ATOM 591 N N . VAL A 1 74 ? 12.805 -1.391 1.185 1.00 92.50 74 VAL A N 1
ATOM 592 C CA . VAL A 1 74 ? 13.933 -2.202 0.695 1.00 92.50 74 VAL A CA 1
ATOM 593 C C . VAL A 1 74 ? 13.822 -2.415 -0.815 1.00 92.50 74 VAL A C 1
ATOM 595 O O . VAL A 1 74 ? 14.777 -2.121 -1.533 1.00 92.50 74 VAL A O 1
ATOM 598 N N . TYR A 1 75 ? 12.666 -2.860 -1.311 1.00 88.94 75 TYR A N 1
ATOM 599 C CA . TYR A 1 75 ? 12.462 -3.115 -2.741 1.00 88.94 75 TYR A CA 1
ATOM 600 C C . TYR A 1 75 ? 12.553 -1.841 -3.592 1.00 88.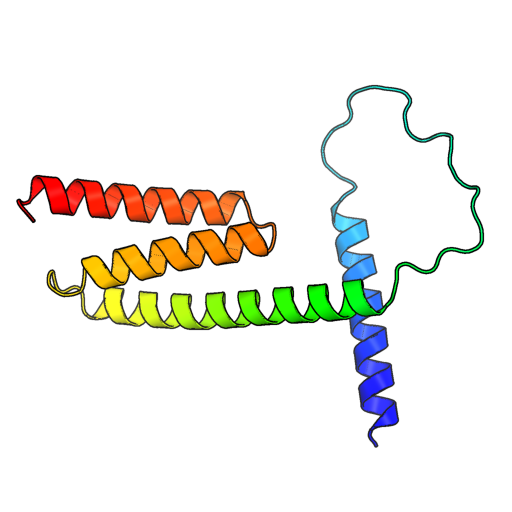94 75 TYR A C 1
ATOM 602 O O . TYR A 1 75 ? 13.199 -1.851 -4.640 1.00 88.94 75 TYR A O 1
ATOM 610 N N . GLU A 1 76 ? 12.025 -0.714 -3.105 1.00 85.94 76 GLU A N 1
ATOM 611 C CA . GLU A 1 76 ? 12.163 0.601 -3.748 1.00 85.94 76 GLU A CA 1
ATOM 612 C C . GLU A 1 76 ? 13.631 1.043 -3.860 1.00 85.94 76 GLU A C 1
ATOM 614 O O . GLU A 1 76 ? 14.021 1.624 -4.870 1.00 85.94 76 GLU A O 1
ATOM 619 N N . LYS A 1 77 ? 14.472 0.747 -2.857 1.00 89.75 77 LYS A N 1
ATOM 620 C CA . LYS A 1 77 ? 15.913 1.064 -2.897 1.00 89.75 77 LYS A CA 1
ATOM 621 C C . LYS A 1 77 ? 16.693 0.157 -3.835 1.00 89.75 77 LYS A C 1
ATOM 623 O O . LYS A 1 77 ? 17.657 0.606 -4.449 1.00 89.75 77 LYS A O 1
ATOM 628 N N . LEU A 1 78 ? 16.315 -1.117 -3.908 1.00 87.88 78 LEU A N 1
ATOM 629 C CA . LEU A 1 78 ? 16.947 -2.056 -4.827 1.00 87.88 78 LEU A CA 1
ATOM 630 C C . LEU A 1 78 ? 16.646 -1.664 -6.277 1.00 87.88 78 LEU A C 1
ATOM 632 O O . LEU A 1 78 ? 17.538 -1.781 -7.114 1.00 87.88 78 LEU A O 1
ATOM 636 N N . ASN A 1 79 ? 15.430 -1.169 -6.548 1.00 77.44 79 ASN A N 1
ATOM 637 C CA . ASN A 1 79 ? 14.984 -0.647 -7.844 1.00 77.44 79 ASN A CA 1
ATOM 638 C C . ASN A 1 79 ? 15.383 -1.549 -9.030 1.00 77.44 79 ASN A C 1
ATOM 640 O O . ASN A 1 79 ? 15.800 -1.077 -10.090 1.00 77.44 79 ASN A O 1
ATOM 644 N N . LYS A 1 80 ? 15.313 -2.871 -8.829 1.00 81.56 80 LYS A N 1
ATOM 645 C CA . LYS A 1 80 ? 15.599 -3.862 -9.868 1.00 81.56 80 LYS A CA 1
ATOM 646 C C . LYS A 1 80 ? 14.292 -4.397 -10.420 1.00 81.56 80 LYS A C 1
ATOM 648 O O . LYS A 1 80 ? 13.379 -4.699 -9.661 1.00 81.56 80 LYS A O 1
ATOM 653 N N . LYS A 1 81 ? 14.264 -4.606 -11.736 1.00 82.25 81 LYS A N 1
ATOM 654 C CA . LYS A 1 81 ? 13.135 -5.215 -12.451 1.00 82.25 81 LYS A CA 1
ATOM 655 C C . LYS A 1 81 ? 12.756 -6.602 -11.905 1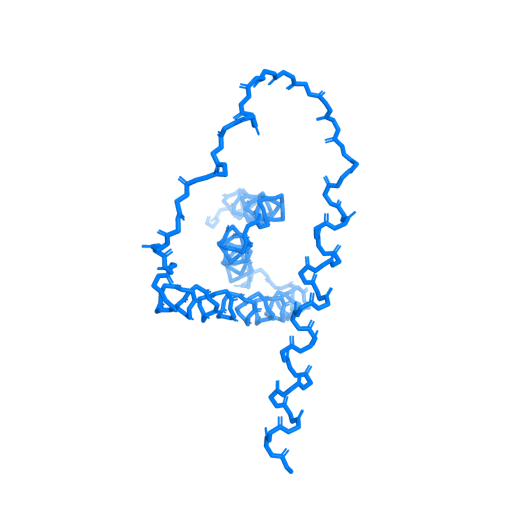.00 82.25 81 LYS A C 1
ATOM 657 O O . LYS A 1 81 ? 11.591 -6.976 -11.939 1.00 82.25 81 LYS A O 1
ATOM 662 N N . GLU A 1 82 ? 13.737 -7.327 -11.374 1.00 84.75 82 GLU A N 1
ATOM 663 C CA . GLU A 1 82 ? 13.563 -8.630 -10.722 1.00 84.75 82 GLU A CA 1
ATOM 664 C C . GLU A 1 82 ? 12.681 -8.566 -9.468 1.00 84.75 82 GLU A C 1
ATOM 666 O O . GLU A 1 82 ? 11.981 -9.526 -9.211 1.00 84.75 82 GLU A O 1
ATOM 671 N N . TYR A 1 83 ? 12.658 -7.436 -8.748 1.00 88.75 83 TYR A N 1
ATOM 672 C CA . TYR A 1 83 ? 11.876 -7.278 -7.511 1.00 88.75 83 TYR A CA 1
ATOM 673 C C . TYR A 1 83 ? 10.532 -6.571 -7.712 1.00 88.75 83 TYR A C 1
ATOM 675 O O . TYR A 1 83 ? 9.897 -6.115 -6.759 1.00 88.75 83 TYR A O 1
ATOM 683 N N . GLU A 1 84 ? 10.130 -6.374 -8.969 1.00 88.19 84 GLU A N 1
ATOM 684 C CA . GLU A 1 84 ? 8.880 -5.690 -9.280 1.00 88.19 84 GLU A CA 1
ATOM 685 C C . GLU A 1 84 ? 7.653 -6.536 -8.894 1.00 88.19 84 GLU A C 1
ATOM 687 O O . GLU A 1 84 ? 6.638 -5.969 -8.488 1.00 88.19 84 GLU A O 1
ATOM 692 N N . ASP A 1 85 ? 7.752 -7.867 -8.962 1.00 90.56 85 ASP A N 1
ATOM 693 C CA . ASP A 1 85 ? 6.659 -8.761 -8.563 1.00 90.56 85 ASP A CA 1
ATOM 694 C C . ASP A 1 85 ? 6.477 -8.743 -7.035 1.00 90.56 85 ASP A C 1
ATOM 696 O O . ASP A 1 85 ? 5.372 -8.530 -6.540 1.00 90.56 85 ASP A O 1
ATOM 700 N N . GLU A 1 86 ? 7.568 -8.815 -6.267 1.00 92.75 86 GLU A N 1
ATOM 701 C CA . GLU A 1 86 ? 7.531 -8.718 -4.805 1.00 92.75 86 GLU A CA 1
ATOM 702 C C . GLU A 1 86 ? 7.056 -7.344 -4.330 1.00 92.75 86 GLU A C 1
ATOM 704 O O . GLU A 1 86 ? 6.364 -7.240 -3.316 1.00 92.75 86 GLU A O 1
ATOM 709 N N . LEU A 1 87 ? 7.401 -6.270 -5.046 1.00 93.12 87 LEU A N 1
ATOM 710 C CA . LEU A 1 87 ? 6.891 -4.939 -4.730 1.00 93.12 87 LEU A CA 1
ATOM 711 C C . LEU A 1 87 ? 5.377 -4.844 -4.984 1.00 93.12 87 LEU A C 1
ATOM 713 O O . LEU A 1 87 ? 4.674 -4.248 -4.165 1.00 93.12 87 LEU A O 1
ATOM 717 N N . ALA A 1 88 ? 4.865 -5.450 -6.061 1.00 93.50 88 ALA A N 1
ATOM 718 C CA . ALA A 1 88 ? 3.426 -5.530 -6.313 1.00 93.50 88 ALA A CA 1
ATOM 719 C C . ALA A 1 88 ? 2.708 -6.325 -5.208 1.00 93.50 88 ALA A C 1
ATOM 721 O O . ALA A 1 88 ? 1.720 -5.840 -4.654 1.00 93.50 88 ALA A O 1
ATOM 722 N N . ASP A 1 89 ? 3.264 -7.465 -4.793 1.00 94.69 89 ASP A N 1
ATOM 723 C CA . ASP A 1 89 ? 2.733 -8.252 -3.678 1.00 94.69 89 ASP A CA 1
ATOM 724 C C . ASP A 1 89 ? 2.738 -7.460 -2.365 1.00 94.69 89 ASP A C 1
ATOM 726 O O . ASP A 1 89 ? 1.760 -7.472 -1.615 1.00 94.69 89 ASP A O 1
ATOM 730 N N . VAL A 1 90 ? 3.809 -6.725 -2.061 1.00 95.12 90 VAL A N 1
ATOM 731 C CA . VAL A 1 90 ? 3.867 -5.872 -0.864 1.00 95.12 90 VAL A CA 1
ATOM 732 C C . VAL A 1 90 ? 2.758 -4.813 -0.884 1.00 95.12 90 VAL A C 1
ATOM 734 O O . VAL A 1 90 ? 2.114 -4.587 0.145 1.00 95.12 90 VAL A O 1
ATOM 737 N N . LEU A 1 91 ? 2.499 -4.187 -2.036 1.00 95.44 91 LEU A N 1
ATOM 738 C CA . LEU A 1 91 ? 1.405 -3.223 -2.198 1.00 95.44 91 LEU A CA 1
ATOM 739 C C . LEU A 1 91 ? 0.039 -3.890 -1.983 1.00 95.44 91 LEU A C 1
ATOM 741 O O . LEU A 1 91 ? -0.783 -3.361 -1.232 1.00 95.44 91 LEU A O 1
ATOM 745 N N . HIS A 1 92 ? -0.168 -5.084 -2.537 1.00 95.50 92 HIS A N 1
ATOM 746 C CA . HIS A 1 92 ? -1.383 -5.870 -2.333 1.00 95.50 92 HIS A CA 1
ATOM 747 C C . HIS A 1 92 ? -1.668 -6.125 -0.845 1.00 95.50 92 HIS A C 1
ATOM 749 O O . HIS A 1 92 ? -2.759 -5.857 -0.327 1.00 95.50 92 HIS A O 1
ATOM 755 N N . HIS A 1 93 ? -0.653 -6.597 -0.117 1.00 94.69 93 HIS A N 1
ATOM 756 C CA . HIS A 1 93 ? -0.776 -6.915 1.302 1.00 94.69 93 HIS A CA 1
ATOM 757 C C . HIS A 1 93 ? -0.988 -5.665 2.165 1.00 94.69 93 HIS A C 1
ATOM 759 O O . HIS A 1 93 ? -1.760 -5.711 3.129 1.00 94.69 93 HIS A O 1
ATOM 765 N N . LEU A 1 94 ? -0.374 -4.531 1.810 1.00 93.75 94 LEU A N 1
ATOM 766 C CA . LEU A 1 94 ? -0.667 -3.242 2.442 1.00 93.75 94 LEU A CA 1
ATOM 767 C C . LEU A 1 94 ? -2.128 -2.835 2.226 1.00 93.75 94 LEU A C 1
ATOM 769 O O . LEU A 1 94 ? -2.765 -2.372 3.175 1.00 93.75 94 LEU A O 1
ATOM 773 N N . GLY A 1 95 ? -2.677 -3.063 1.031 1.00 93.25 95 GLY A N 1
ATOM 774 C CA . GLY A 1 95 ? -4.093 -2.856 0.728 1.00 93.25 95 GLY A CA 1
ATOM 775 C C . GLY A 1 95 ? -5.012 -3.699 1.616 1.00 93.25 95 GLY A C 1
ATOM 776 O O . GLY A 1 95 ? -5.917 -3.165 2.263 1.00 93.25 95 GLY A O 1
ATOM 777 N N . ILE A 1 96 ? -4.741 -5.005 1.731 1.00 93.44 96 ILE A N 1
ATOM 778 C CA . ILE A 1 96 ? -5.500 -5.921 2.602 1.00 93.44 96 ILE A CA 1
ATOM 779 C C . ILE A 1 96 ? -5.445 -5.472 4.063 1.00 93.44 96 ILE A C 1
ATOM 781 O O . ILE A 1 96 ? -6.487 -5.377 4.717 1.00 93.44 96 ILE A O 1
ATOM 785 N N . CYS A 1 97 ? -4.251 -5.179 4.580 1.00 90.06 97 CYS A N 1
ATOM 786 C CA . CYS A 1 97 ? -4.093 -4.812 5.984 1.00 90.06 97 CYS A CA 1
ATOM 787 C C . CYS A 1 97 ? -4.803 -3.490 6.299 1.00 90.06 97 CYS A C 1
ATOM 789 O O . CYS A 1 97 ? -5.503 -3.397 7.304 1.00 90.06 97 CYS A O 1
ATOM 791 N N . ASN A 1 98 ? -4.695 -2.485 5.424 1.00 88.12 98 ASN A N 1
ATOM 792 C CA . ASN A 1 98 ? -5.392 -1.211 5.610 1.00 88.12 98 ASN A CA 1
ATOM 793 C C . ASN A 1 98 ? -6.912 -1.370 5.515 1.00 88.12 98 ASN A C 1
ATOM 795 O O . ASN A 1 98 ? -7.636 -0.811 6.337 1.00 88.12 98 ASN A O 1
ATOM 799 N N . LYS A 1 99 ? -7.407 -2.212 4.602 1.00 88.75 99 LYS A N 1
ATOM 800 C CA . LYS A 1 99 ? -8.833 -2.546 4.527 1.00 88.75 99 LYS A CA 1
ATOM 801 C C . LYS A 1 99 ? -9.322 -3.187 5.828 1.00 88.75 99 LYS A C 1
ATOM 803 O O . LYS A 1 99 ? -10.389 -2.817 6.313 1.00 88.75 99 LYS A O 1
ATOM 808 N N . ALA A 1 100 ? -8.549 -4.113 6.396 1.00 87.56 100 ALA A N 1
ATOM 809 C CA . ALA A 1 100 ? -8.883 -4.787 7.650 1.00 87.56 100 ALA A CA 1
ATOM 810 C C . ALA A 1 100 ? -8.821 -3.859 8.878 1.00 87.56 100 ALA A C 1
ATOM 812 O O . ALA A 1 100 ? -9.548 -4.071 9.844 1.00 87.56 100 ALA A O 1
ATOM 813 N N . LEU A 1 101 ? -7.997 -2.809 8.829 1.00 87.88 101 LEU A N 1
ATOM 814 C CA . LEU A 1 101 ? -7.916 -1.775 9.866 1.00 87.88 101 LEU A CA 1
ATOM 815 C C . LEU A 1 101 ? -9.019 -0.707 9.764 1.00 87.88 101 LEU A C 1
ATOM 817 O O . LEU A 1 101 ? -9.167 0.091 10.688 1.00 87.88 101 LEU A O 1
ATOM 821 N N . GLY A 1 102 ? -9.799 -0.702 8.677 1.00 88.25 102 GLY A N 1
ATOM 822 C CA . GLY A 1 102 ? -10.825 0.309 8.395 1.00 88.25 102 GLY A CA 1
ATOM 823 C C . GLY A 1 102 ? -10.333 1.490 7.548 1.00 88.25 102 GLY A C 1
ATOM 824 O O . GLY A 1 102 ? -11.141 2.316 7.124 1.00 88.25 102 GLY A O 1
ATOM 825 N N . ASN A 1 103 ? -9.043 1.525 7.209 1.00 91.38 103 ASN A N 1
ATOM 826 C CA . ASN A 1 103 ? -8.378 2.561 6.414 1.00 91.38 103 ASN A CA 1
ATOM 827 C C . ASN A 1 103 ? -8.681 2.374 4.916 1.00 91.38 103 ASN A C 1
ATOM 829 O O . ASN A 1 103 ? -7.834 1.964 4.117 1.00 91.38 103 ASN A O 1
ATOM 833 N N . ARG A 1 104 ? -9.943 2.581 4.524 1.00 90.88 104 ARG A N 1
ATOM 834 C CA . ARG A 1 104 ? -10.428 2.259 3.169 1.00 90.88 104 ARG A CA 1
ATOM 835 C C . ARG A 1 104 ? -9.776 3.107 2.075 1.00 90.88 104 ARG A C 1
ATOM 837 O O . ARG A 1 104 ? -9.565 2.595 0.979 1.00 90.88 104 ARG A O 1
ATOM 844 N N . LYS A 1 105 ? -9.472 4.378 2.356 1.00 92.81 105 LYS A N 1
ATOM 845 C CA . LYS A 1 105 ? -8.852 5.291 1.382 1.00 92.81 105 LYS A CA 1
ATOM 846 C C . LYS A 1 105 ? -7.417 4.862 1.081 1.00 92.81 105 LYS A C 1
ATOM 848 O O . LYS A 1 105 ? -7.043 4.731 -0.078 1.00 92.81 105 LYS A O 1
ATOM 853 N N . GLU A 1 106 ? -6.652 4.565 2.122 1.00 90.06 106 GLU A N 1
ATOM 854 C CA . GLU A 1 106 ? -5.274 4.089 2.043 1.00 90.06 106 GLU A CA 1
ATOM 855 C C . GLU A 1 106 ? -5.219 2.722 1.358 1.00 90.06 106 GLU A C 1
ATOM 857 O O . GLU A 1 106 ? -4.387 2.497 0.484 1.00 90.06 106 GLU A O 1
ATOM 862 N N . ALA A 1 107 ? -6.147 1.821 1.697 1.00 92.56 107 ALA A N 1
ATOM 863 C CA . ALA A 1 107 ? -6.257 0.525 1.039 1.00 92.56 107 ALA A CA 1
ATOM 864 C C . ALA A 1 107 ? -6.457 0.661 -0.476 1.00 92.56 107 ALA A C 1
ATOM 866 O O . ALA A 1 107 ? -5.782 -0.019 -1.246 1.00 92.56 107 ALA A O 1
ATOM 867 N N . LEU A 1 108 ? -7.353 1.560 -0.901 1.00 95.75 108 LEU A N 1
ATOM 868 C CA . LEU A 1 108 ? -7.603 1.818 -2.316 1.00 95.75 108 LEU A CA 1
ATOM 869 C C . LEU A 1 108 ? -6.347 2.333 -3.025 1.00 95.75 108 LEU A C 1
ATOM 871 O O . LEU A 1 108 ? -6.003 1.818 -4.083 1.00 95.75 108 LEU A O 1
ATOM 875 N N . GLN A 1 109 ? -5.625 3.277 -2.416 1.00 95.75 109 GLN A N 1
ATOM 876 C CA . GLN A 1 109 ? -4.373 3.792 -2.979 1.00 95.75 109 GLN A CA 1
ATOM 877 C C . GLN A 1 109 ? -3.337 2.682 -3.196 1.00 95.75 109 GLN A C 1
ATOM 879 O O . GLN A 1 109 ? -2.673 2.658 -4.231 1.00 95.75 109 GLN A O 1
ATOM 884 N N . PHE A 1 110 ? -3.206 1.745 -2.253 1.00 96.44 110 PHE A N 1
ATOM 885 C CA . PHE A 1 110 ? -2.290 0.615 -2.408 1.00 96.44 110 PHE A CA 1
ATOM 886 C C . PHE A 1 110 ? -2.703 -0.324 -3.548 1.00 96.44 110 PHE A C 1
ATOM 888 O O . PHE A 1 110 ? -1.852 -0.696 -4.356 1.00 96.44 110 PHE A O 1
ATOM 895 N N . PHE A 1 111 ? -3.994 -0.639 -3.675 1.00 96.38 111 PHE A N 1
ATOM 896 C CA . PHE A 1 111 ? -4.495 -1.447 -4.793 1.00 96.38 111 PHE A CA 1
ATOM 897 C C . PHE A 1 111 ? -4.329 -0.742 -6.147 1.00 96.38 111 PHE A C 1
ATOM 899 O O . PHE A 1 111 ? -3.987 -1.373 -7.143 1.00 96.38 111 PHE A O 1
ATOM 906 N N . GLU A 1 112 ? -4.515 0.577 -6.211 1.00 97.44 112 GLU A N 1
ATOM 907 C CA . GLU A 1 112 ? -4.269 1.349 -7.433 1.00 97.44 112 GLU A CA 1
ATOM 908 C C . GLU A 1 112 ? -2.790 1.325 -7.843 1.00 97.44 112 GLU A C 1
ATOM 910 O O . GLU A 1 112 ? -2.470 1.187 -9.028 1.00 97.44 112 GLU A O 1
ATOM 915 N N . GLN A 1 113 ? -1.879 1.430 -6.871 1.00 95.81 113 GLN A N 1
ATOM 916 C CA . GLN A 1 113 ? -0.438 1.327 -7.110 1.00 95.81 113 GLN A CA 1
ATOM 917 C C . GLN A 1 113 ? -0.049 -0.067 -7.620 1.00 95.81 113 GLN A C 1
ATOM 919 O O . GLN A 1 113 ? 0.660 -0.161 -8.625 1.00 95.81 113 GLN A O 1
ATOM 924 N N . GLU A 1 114 ? -0.556 -1.127 -6.986 1.00 96.56 114 GLU A N 1
ATOM 925 C CA . GLU A 1 114 ? -0.382 -2.519 -7.419 1.00 96.56 114 GLU A CA 1
ATOM 926 C C . GLU A 1 114 ? -0.864 -2.708 -8.867 1.00 96.56 114 GLU A C 1
ATOM 928 O O . GLU A 1 114 ? -0.107 -3.147 -9.733 1.00 96.56 114 GLU A O 1
ATOM 933 N N . LEU A 1 115 ? -2.100 -2.300 -9.174 1.00 96.25 115 LEU A N 1
ATOM 934 C CA . LEU A 1 115 ? -2.684 -2.450 -10.509 1.00 96.25 115 LEU A CA 1
ATOM 935 C C . LEU A 1 115 ? -1.902 -1.691 -11.580 1.00 96.25 115 LEU A C 1
ATOM 937 O O . LEU A 1 115 ? -1.723 -2.191 -12.696 1.00 96.25 115 LEU A O 1
ATOM 941 N N . LYS A 1 116 ? -1.426 -0.483 -11.262 1.00 95.31 116 LYS A N 1
ATOM 942 C CA . LYS A 1 116 ? -0.579 0.302 -12.166 1.00 95.31 116 LYS A CA 1
ATOM 943 C C . LYS A 1 116 ? 0.724 -0.434 -12.463 1.00 95.31 116 LYS A C 1
ATOM 945 O O . LYS A 1 116 ? 1.165 -0.447 -13.614 1.00 95.31 116 LYS A O 1
ATOM 950 N N . MET A 1 117 ? 1.310 -1.058 -11.447 1.00 93.00 117 MET A N 1
ATOM 951 C CA . MET A 1 117 ? 2.540 -1.826 -11.563 1.00 93.00 117 MET A CA 1
ATOM 952 C C . MET A 1 117 ? 2.338 -3.091 -12.400 1.00 93.00 117 MET A C 1
ATOM 954 O O . MET A 1 117 ? 3.012 -3.253 -13.413 1.00 93.00 117 MET A O 1
ATOM 958 N N . ILE A 1 118 ? 1.333 -3.911 -12.088 1.00 93.50 118 ILE A N 1
ATOM 959 C CA . ILE A 1 118 ? 0.981 -5.114 -12.865 1.00 93.50 118 ILE A CA 1
ATOM 960 C C . ILE A 1 118 ? 0.672 -4.758 -14.321 1.00 93.50 118 ILE A C 1
ATOM 962 O O . ILE A 1 118 ? 1.134 -5.413 -15.256 1.00 93.50 118 ILE A O 1
ATOM 966 N N . SER A 1 119 ? -0.051 -3.660 -14.542 1.00 94.12 119 SER A N 1
ATOM 967 C CA . SER A 1 119 ? -0.350 -3.175 -15.890 1.00 94.12 119 SER A CA 1
ATOM 968 C C . SER A 1 119 ? 0.902 -2.775 -16.669 1.00 94.12 119 SER A C 1
ATOM 970 O O . SER A 1 119 ? 0.939 -2.972 -17.885 1.00 94.12 119 SER A O 1
ATOM 972 N N . LYS A 1 120 ? 1.908 -2.200 -16.000 1.00 92.56 120 LYS A N 1
ATOM 973 C CA . LYS A 1 120 ? 3.210 -1.881 -16.596 1.00 92.56 120 LYS A CA 1
ATOM 974 C C . LYS A 1 120 ? 3.963 -3.170 -16.940 1.00 92.56 120 LYS A C 1
ATOM 976 O O . LYS A 1 120 ? 4.358 -3.327 -18.089 1.00 92.56 120 LYS A O 1
ATOM 981 N N . MET A 1 121 ? 4.073 -4.106 -15.999 1.00 90.00 121 MET A N 1
ATOM 982 C CA . MET A 1 121 ? 4.789 -5.379 -16.181 1.00 90.00 121 MET A CA 1
ATOM 983 C C . MET A 1 121 ? 4.220 -6.192 -17.352 1.00 90.00 121 MET A C 1
ATOM 985 O O . MET A 1 121 ? 4.965 -6.601 -18.242 1.00 90.00 121 MET A O 1
ATOM 989 N N . ARG A 1 122 ? 2.887 -6.281 -17.447 1.00 90.62 122 ARG A N 1
ATOM 990 C CA . ARG A 1 122 ? 2.195 -6.940 -18.564 1.00 90.62 122 ARG A CA 1
ATOM 991 C C . ARG A 1 122 ? 2.491 -6.290 -19.919 1.00 90.62 122 ARG A C 1
ATOM 993 O O . ARG A 1 122 ? 2.613 -6.977 -20.928 1.00 90.62 122 ARG A O 1
ATOM 1000 N N . LYS A 1 123 ? 2.590 -4.955 -19.976 1.00 90.75 123 LYS A N 1
ATOM 1001 C CA . LYS A 1 123 ? 2.958 -4.236 -21.214 1.00 90.75 123 LYS A CA 1
ATOM 1002 C C . LYS A 1 123 ? 4.409 -4.490 -21.617 1.00 90.75 123 LYS A C 1
ATOM 1004 O O . LYS A 1 123 ? 4.727 -4.404 -22.797 1.00 90.75 123 LYS A O 1
ATOM 1009 N N . GLU A 1 124 ? 5.269 -4.801 -20.654 1.00 87.81 124 GLU A N 1
ATOM 1010 C CA . GLU A 1 124 ? 6.675 -5.139 -20.874 1.00 87.81 124 GLU A CA 1
ATOM 1011 C C . GLU A 1 124 ? 6.896 -6.617 -21.237 1.00 87.81 124 GLU A C 1
ATOM 1013 O O . GLU A 1 124 ? 8.044 -7.030 -21.398 1.00 87.81 124 GLU A O 1
ATOM 1018 N N . GLY A 1 125 ? 5.820 -7.395 -21.404 1.00 81.31 125 GLY A N 1
ATOM 1019 C CA . GLY A 1 125 ? 5.878 -8.784 -21.856 1.00 81.31 125 GLY A CA 1
ATOM 1020 C C . GLY A 1 125 ? 6.281 -9.784 -20.774 1.00 81.31 125 GLY A C 1
ATOM 1021 O O . GLY A 1 125 ? 6.810 -10.840 -21.115 1.00 81.31 125 GLY A O 1
ATOM 1022 N N . ARG A 1 126 ? 6.062 -9.443 -19.499 1.00 71.12 126 ARG A N 1
ATOM 1023 C CA . ARG A 1 126 ? 6.149 -10.389 -18.382 1.00 71.12 126 ARG A CA 1
ATOM 1024 C C . ARG A 1 126 ? 4.776 -10.937 -18.020 1.00 71.12 126 ARG A C 1
ATOM 1026 O O . ARG A 1 126 ? 3.796 -10.158 -18.118 1.00 71.12 126 ARG A O 1
#

pLDDT: mean 71.81, std 22.28, range [32.41, 97.44]

InterPro domains:
  IPR011990 Tetratricopeptide-like helical domain superfamily [G3DSA:1.25.40.10] (49-125)
  IPR011990 Tetratricopeptide-like helical domain superfamily [SSF48452] (61-120)

Radius of gyration: 21.21 Å; chains: 1; bounding box: 52×31×62 Å

Organism: NCBI:txid163516

Foldseek 3Di:
DVVVVVVVVVVVVVVVVVVVVVVPPDDDDDDDDDPPDDPDDDDDDPPVVVVVVLVVLLVVLVVL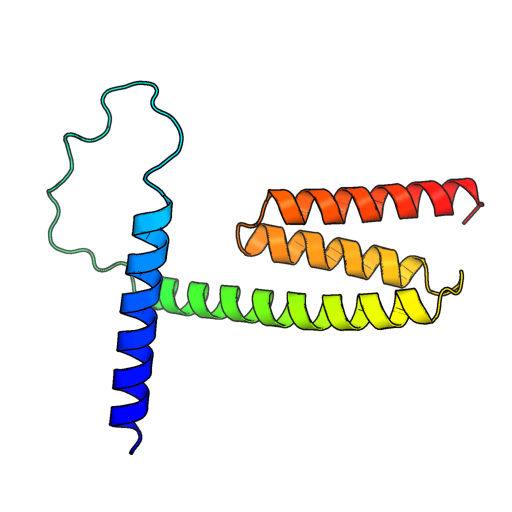LVVLVVVLVVLVVVVDPVCLVVNLVSLQSNLVSCVSNVVNVSSVVSPVVSVVSVVVVVVVVD